Protein AF-A0A1G2E5H3-F1 (afdb_monomer_lite)

Radius of gyration: 29.63 Å; chains: 1; bounding box: 60×28×97 Å

Structure (mmCIF, N/CA/C/O backbone):
data_AF-A0A1G2E5H3-F1
#
_entry.id   AF-A0A1G2E5H3-F1
#
loop_
_atom_site.group_PDB
_atom_site.id
_atom_site.type_symbol
_atom_site.label_atom_id
_atom_site.label_alt_id
_atom_site.label_comp_id
_atom_site.label_asym_id
_atom_site.label_entity_id
_atom_site.label_seq_id
_atom_site.pdbx_PDB_ins_code
_atom_site.Cartn_x
_atom_site.Cartn_y
_atom_site.Cartn_z
_atom_site.occupancy
_atom_site.B_iso_or_equiv
_atom_site.auth_seq_id
_atom_site.auth_comp_id
_atom_site.auth_asym_id
_atom_site.auth_atom_id
_atom_site.pdbx_PDB_model_num
ATOM 1 N N . MET A 1 1 ? -44.544 -4.754 74.363 1.00 60.91 1 MET A N 1
ATOM 2 C CA . MET A 1 1 ? -44.853 -5.098 72.950 1.00 60.91 1 MET A CA 1
ATOM 3 C C . MET A 1 1 ? -44.364 -4.093 71.891 1.00 60.91 1 MET A C 1
ATOM 5 O O . MET A 1 1 ? -44.032 -4.536 70.801 1.00 60.91 1 MET A O 1
ATOM 9 N N . LYS A 1 2 ? -44.253 -2.777 72.150 1.00 63.22 2 LYS A N 1
ATOM 10 C CA . LYS A 1 2 ? -43.868 -1.785 71.112 1.00 63.22 2 LYS A CA 1
ATOM 11 C C . LYS A 1 2 ? -42.410 -1.867 70.602 1.00 63.22 2 LYS A C 1
ATOM 13 O O . LYS A 1 2 ? -42.143 -1.455 69.480 1.00 63.22 2 LYS A O 1
ATOM 18 N N . HIS A 1 3 ? -41.483 -2.448 71.367 1.00 60.97 3 HIS A N 1
ATOM 19 C CA . HIS A 1 3 ? -40.051 -2.457 71.022 1.00 60.97 3 HIS A CA 1
ATOM 20 C C . HIS A 1 3 ? -39.681 -3.390 69.845 1.00 60.97 3 HIS A C 1
ATOM 22 O O . HIS A 1 3 ? -38.728 -3.127 69.112 1.00 60.97 3 HIS A O 1
ATOM 28 N N . TRP A 1 4 ? -40.463 -4.451 69.621 1.00 65.88 4 TRP A N 1
ATOM 29 C CA . TRP A 1 4 ? -40.216 -5.444 68.565 1.00 65.88 4 TRP A CA 1
ATOM 30 C C . TRP A 1 4 ? -40.592 -4.954 67.160 1.00 65.88 4 TRP A C 1
ATOM 32 O O . TRP A 1 4 ? -39.987 -5.363 66.169 1.00 65.88 4 TRP A O 1
ATOM 42 N N . VAL A 1 5 ? -41.550 -4.028 67.060 1.00 73.25 5 VAL A N 1
ATOM 43 C CA . VAL A 1 5 ? -41.979 -3.447 65.777 1.00 73.25 5 VAL A CA 1
ATOM 44 C C . VAL A 1 5 ? -40.880 -2.565 65.172 1.00 73.25 5 VAL A C 1
ATOM 46 O O . VAL A 1 5 ? -40.705 -2.533 63.954 1.00 73.25 5 VAL A O 1
ATOM 49 N N . PHE A 1 6 ? -40.089 -1.899 66.017 1.00 72.25 6 PHE A N 1
ATOM 50 C CA . PHE A 1 6 ? -39.032 -0.990 65.576 1.00 72.25 6 PHE A CA 1
ATOM 51 C C . PHE A 1 6 ? -37.832 -1.737 64.968 1.00 72.25 6 PHE A C 1
ATOM 53 O O . PHE A 1 6 ? -37.361 -1.384 63.887 1.00 72.25 6 PHE A O 1
ATOM 60 N N . LEU A 1 7 ? -37.406 -2.838 65.598 1.00 72.88 7 LEU A N 1
ATOM 61 C CA . LEU A 1 7 ? -36.314 -3.695 65.112 1.00 72.88 7 LEU A CA 1
ATOM 62 C C . LEU A 1 7 ? -36.627 -4.331 63.750 1.00 72.88 7 LEU A C 1
ATOM 64 O O . LEU A 1 7 ? -35.770 -4.369 62.867 1.00 72.88 7 LEU A O 1
ATOM 68 N N . LYS A 1 8 ? -37.878 -4.754 63.535 1.00 69.38 8 LYS A N 1
ATOM 69 C CA . LYS A 1 8 ? -38.306 -5.359 62.264 1.00 69.38 8 LYS A CA 1
ATOM 70 C C . LYS A 1 8 ? -38.250 -4.363 61.095 1.00 69.38 8 LYS A C 1
ATOM 72 O O . LYS A 1 8 ? -37.912 -4.743 59.975 1.00 69.38 8 LYS A O 1
ATOM 77 N N . LYS A 1 9 ? -38.523 -3.079 61.359 1.00 72.81 9 LYS A N 1
ATOM 78 C CA . LYS A 1 9 ? -38.480 -2.006 60.352 1.00 72.81 9 LYS A CA 1
ATOM 79 C C . LYS A 1 9 ? -37.044 -1.658 59.938 1.00 72.81 9 LYS A C 1
ATOM 81 O O . LYS A 1 9 ? -36.787 -1.468 58.752 1.00 72.81 9 LYS A O 1
ATOM 86 N N . TYR A 1 10 ? -36.103 -1.654 60.885 1.00 73.75 10 TYR A N 1
ATOM 87 C CA . TYR A 1 10 ? -34.678 -1.445 60.593 1.00 73.75 10 TYR A CA 1
ATOM 88 C C . TYR A 1 10 ? -34.069 -2.583 59.768 1.00 73.75 10 TYR A C 1
ATOM 90 O O . TYR A 1 10 ? -33.309 -2.328 58.834 1.00 73.75 10 TYR A O 1
ATOM 98 N N . PHE A 1 11 ? -34.444 -3.832 60.056 1.00 74.19 11 PHE A N 1
ATOM 99 C CA . PHE A 1 11 ? -33.918 -4.989 59.328 1.00 74.19 11 PHE A CA 1
ATOM 100 C C . PHE A 1 11 ? -34.360 -5.006 57.853 1.00 74.19 11 PHE A C 1
ATOM 102 O O . PHE A 1 11 ? -33.565 -5.310 56.963 1.00 74.19 11 PHE A O 1
ATOM 109 N N . LEU A 1 12 ? -35.604 -4.597 57.575 1.00 76.75 12 LEU A N 1
ATOM 110 C CA . LEU A 1 12 ? -36.112 -4.450 56.206 1.00 76.75 12 LEU A CA 1
ATOM 111 C C . LEU A 1 12 ? -35.406 -3.328 55.434 1.00 76.75 12 LEU A C 1
ATOM 113 O O . LEU A 1 12 ? -35.085 -3.505 54.260 1.00 76.75 12 LEU A O 1
ATOM 117 N N . LEU A 1 13 ? -35.116 -2.201 56.090 1.00 76.69 13 LEU A N 1
ATOM 118 C CA . LEU A 1 13 ? -34.391 -1.089 55.468 1.00 76.69 13 LEU A CA 1
ATOM 119 C C . LEU A 1 13 ? -32.944 -1.464 55.122 1.00 76.69 13 LEU A C 1
ATOM 121 O O . LEU A 1 13 ? -32.474 -1.125 54.038 1.00 76.69 13 LEU A O 1
ATOM 125 N N . LEU A 1 14 ? -32.263 -2.221 55.987 1.00 74.50 14 LEU A N 1
ATOM 126 C CA . LEU A 1 14 ? -30.912 -2.725 55.716 1.00 74.50 14 LEU A CA 1
ATOM 127 C C . LEU A 1 14 ? -30.889 -3.721 54.551 1.00 74.50 14 LEU A C 1
ATOM 129 O O . LEU A 1 14 ? -30.039 -3.610 53.667 1.00 74.50 14 LEU A O 1
ATOM 133 N N . GLY A 1 15 ? -31.843 -4.656 54.505 1.00 73.19 15 GLY A N 1
ATOM 134 C CA . GLY A 1 15 ? -31.967 -5.604 53.393 1.00 73.19 15 GLY A CA 1
ATOM 135 C C . GLY A 1 15 ? -32.239 -4.908 52.056 1.00 73.19 15 GLY A C 1
ATOM 136 O O . GLY A 1 15 ? -31.609 -5.225 51.044 1.00 73.19 15 GLY A O 1
ATOM 137 N N . PHE A 1 16 ? -33.122 -3.906 52.061 1.00 77.75 16 PHE A N 1
ATOM 138 C CA . PHE A 1 16 ? -33.448 -3.111 50.878 1.00 77.75 16 PHE A CA 1
ATOM 139 C C . PHE A 1 16 ? -32.255 -2.270 50.396 1.00 77.75 16 PHE A C 1
ATOM 141 O O . PHE A 1 16 ? -31.926 -2.284 49.208 1.00 77.75 16 PHE A O 1
ATOM 148 N N . TRP A 1 17 ? -31.545 -1.610 51.316 1.00 71.88 17 TRP A N 1
ATOM 149 C CA . TRP A 1 17 ? -30.350 -0.822 51.001 1.00 71.88 17 TRP A CA 1
ATOM 150 C C . TRP A 1 17 ? -29.225 -1.678 50.408 1.00 71.88 17 TRP A C 1
ATOM 152 O O . TRP A 1 17 ? -28.580 -1.287 49.431 1.00 71.88 17 TRP A O 1
ATOM 162 N N . ASN A 1 18 ? -29.017 -2.879 50.953 1.00 72.81 18 ASN A N 1
ATOM 163 C CA . ASN A 1 18 ? -27.986 -3.788 50.464 1.00 72.81 18 ASN A CA 1
ATOM 164 C C . ASN A 1 18 ? -28.300 -4.286 49.041 1.00 72.81 18 ASN A C 1
ATOM 166 O O . ASN A 1 18 ? -27.409 -4.370 48.196 1.00 72.81 18 ASN A O 1
ATOM 170 N N . ASN A 1 19 ? -29.577 -4.543 48.736 1.00 75.69 19 ASN A N 1
ATOM 171 C CA . ASN A 1 19 ? -30.001 -4.999 47.411 1.00 75.69 19 ASN A CA 1
ATOM 172 C C . ASN A 1 19 ? -29.838 -3.906 46.332 1.00 75.69 19 ASN A C 1
ATOM 174 O O . ASN A 1 19 ? -29.329 -4.176 45.241 1.00 75.69 19 ASN A O 1
ATOM 178 N N . ILE A 1 20 ? -30.170 -2.649 46.657 1.00 73.19 20 ILE A N 1
ATOM 179 C CA . ILE A 1 20 ? -29.982 -1.504 45.746 1.00 73.19 20 ILE A CA 1
ATOM 180 C C . ILE A 1 20 ? -28.505 -1.315 45.392 1.00 73.19 20 ILE A C 1
ATOM 182 O O . ILE A 1 20 ? -28.155 -1.173 44.216 1.00 73.19 20 ILE A O 1
ATOM 186 N N . ASN A 1 21 ? -27.622 -1.340 46.392 1.00 70.00 21 ASN A N 1
ATOM 187 C CA . ASN A 1 21 ? -26.196 -1.137 46.152 1.00 70.00 21 ASN A CA 1
ATOM 188 C C . ASN A 1 21 ? -25.587 -2.289 45.351 1.00 70.00 21 ASN A C 1
ATOM 190 O O . ASN A 1 21 ? -24.825 -2.041 44.416 1.00 70.00 21 ASN A O 1
ATOM 194 N N . LYS A 1 22 ? -25.988 -3.536 45.617 1.00 66.94 22 LYS A N 1
ATOM 195 C CA . LYS A 1 22 ? -25.499 -4.708 44.877 1.00 66.94 22 LYS A CA 1
ATOM 196 C C . LYS A 1 22 ? -25.818 -4.626 43.377 1.00 66.94 22 LYS A C 1
ATOM 198 O O . LYS A 1 22 ? -24.951 -4.900 42.547 1.00 66.94 22 LYS A O 1
ATOM 203 N N . GLY A 1 23 ? -27.020 -4.166 43.017 1.00 67.25 23 GLY A N 1
ATOM 204 C CA . GLY A 1 23 ? -27.403 -3.927 41.620 1.00 67.25 23 GLY A CA 1
ATOM 205 C C . GLY A 1 23 ? -26.596 -2.806 40.952 1.00 67.25 23 GLY A C 1
ATOM 206 O O . GLY A 1 23 ? -26.154 -2.949 39.809 1.00 67.25 23 GLY A O 1
ATOM 207 N N . ARG A 1 24 ? -26.346 -1.706 41.676 1.00 69.50 24 ARG A N 1
ATOM 208 C CA . ARG A 1 24 ? -25.569 -0.558 41.176 1.00 69.50 24 ARG A CA 1
ATOM 209 C C . ARG A 1 24 ? -24.103 -0.917 40.921 1.00 69.50 24 ARG A C 1
ATOM 211 O O . ARG A 1 24 ? -23.576 -0.579 39.862 1.00 69.50 24 ARG A O 1
ATOM 218 N N . PHE A 1 25 ? -23.476 -1.645 41.845 1.00 65.00 25 PHE A N 1
ATOM 219 C CA . PHE A 1 25 ? -22.088 -2.098 41.719 1.00 65.00 25 PHE A CA 1
ATOM 220 C C . PHE A 1 25 ? -21.905 -3.097 40.571 1.00 65.00 25 PHE A C 1
ATOM 222 O O . PHE A 1 25 ? -20.971 -2.951 39.783 1.00 65.00 25 PHE A O 1
ATOM 229 N N . ASN A 1 26 ? -22.826 -4.053 40.403 1.00 66.69 26 ASN A N 1
ATOM 230 C CA . ASN A 1 26 ? -22.768 -4.990 39.276 1.00 66.69 26 ASN A CA 1
ATOM 231 C C . ASN A 1 26 ? -22.908 -4.284 37.923 1.00 66.69 26 ASN A C 1
ATOM 233 O O . ASN A 1 26 ? -22.203 -4.628 36.973 1.00 66.69 26 ASN A O 1
ATOM 237 N N . LYS A 1 27 ? -23.781 -3.275 37.828 1.00 66.88 27 LYS A N 1
ATOM 238 C CA . LYS A 1 27 ? -23.958 -2.503 36.592 1.00 66.88 27 LYS A CA 1
ATOM 239 C C . LYS A 1 27 ? -22.704 -1.693 36.239 1.00 66.88 27 LYS A C 1
ATOM 241 O O . LYS A 1 27 ? -22.299 -1.702 35.080 1.00 66.88 27 LYS A O 1
ATOM 246 N N . PHE A 1 28 ? -22.065 -1.066 37.231 1.00 62.72 28 PHE A N 1
ATOM 247 C CA . PHE A 1 28 ? -20.824 -0.301 37.048 1.00 62.72 28 PHE A CA 1
ATOM 248 C C . PHE A 1 28 ? -19.621 -1.174 36.669 1.00 62.72 28 PHE A C 1
ATOM 250 O O . PHE A 1 28 ? -18.857 -0.819 35.774 1.00 62.72 28 PHE A O 1
ATOM 257 N N . ASN A 1 29 ? -19.449 -2.335 37.307 1.00 62.97 29 ASN A N 1
ATOM 258 C CA . ASN A 1 29 ? -18.356 -3.240 36.947 1.00 62.97 29 ASN A CA 1
ATOM 259 C C . ASN A 1 29 ? -18.541 -3.812 35.540 1.00 62.97 29 ASN A C 1
ATOM 261 O O . ASN A 1 29 ? -17.582 -3.880 34.775 1.00 62.97 29 ASN A O 1
ATOM 265 N N . LYS A 1 30 ? -19.775 -4.165 35.160 1.00 63.06 30 LYS A N 1
ATOM 266 C CA . LYS A 1 30 ? -20.053 -4.707 33.828 1.00 63.06 30 LYS A CA 1
ATOM 267 C C . LYS A 1 30 ? -19.774 -3.688 32.719 1.00 63.06 30 LYS A C 1
ATOM 269 O O . LYS A 1 30 ? -19.182 -4.067 31.713 1.00 63.06 30 LYS A O 1
ATOM 274 N N . SER A 1 31 ? -20.128 -2.410 32.901 1.00 62.09 31 SER A N 1
ATOM 275 C CA . SER A 1 31 ? -19.811 -1.369 31.910 1.00 62.09 31 SER A CA 1
ATOM 276 C C . SER A 1 31 ? -18.305 -1.121 31.798 1.00 62.09 31 SER A C 1
ATOM 278 O O . SER A 1 31 ? -17.779 -1.054 30.692 1.00 62.09 31 SER A O 1
ATOM 280 N N . LYS A 1 32 ? -17.591 -1.069 32.929 1.00 60.69 32 LYS A N 1
ATOM 281 C CA . LYS A 1 32 ? -16.145 -0.812 32.953 1.00 60.69 32 LYS A CA 1
ATOM 282 C C . LYS A 1 32 ? -15.331 -1.958 32.339 1.00 60.69 32 LYS A C 1
ATOM 284 O O . LYS A 1 32 ? -14.395 -1.711 31.587 1.00 60.69 32 LYS A O 1
ATOM 289 N N . ILE A 1 33 ? -15.705 -3.212 32.608 1.00 62.53 33 ILE A N 1
ATOM 290 C CA . ILE A 1 33 ? -15.067 -4.391 31.995 1.00 62.53 33 ILE A CA 1
ATOM 291 C C . ILE A 1 33 ? -15.296 -4.397 30.475 1.00 62.53 33 ILE A C 1
ATOM 293 O O . ILE A 1 33 ? -14.383 -4.712 29.712 1.00 62.53 33 ILE A O 1
ATOM 297 N N . MET A 1 34 ? -16.487 -3.990 30.026 1.00 59.69 34 MET A N 1
ATOM 298 C CA . MET A 1 34 ? -16.815 -3.893 28.603 1.00 59.69 34 MET A CA 1
ATOM 299 C C . MET A 1 34 ? -16.000 -2.787 27.900 1.00 59.69 34 MET A C 1
ATOM 301 O O . MET A 1 34 ? -15.466 -3.014 26.815 1.00 59.69 34 MET A O 1
ATOM 305 N N . GLU A 1 35 ? -15.795 -1.629 28.537 1.00 60.88 35 GLU A N 1
ATOM 306 C CA . GLU A 1 35 ? -14.919 -0.565 28.012 1.00 60.88 35 GLU A CA 1
ATOM 307 C C . GLU A 1 35 ? -13.438 -0.972 27.941 1.00 60.88 35 GLU A C 1
ATOM 309 O O . GLU A 1 35 ? -12.757 -0.662 26.960 1.00 60.88 35 GLU A O 1
ATOM 314 N N . ILE A 1 36 ? -12.926 -1.700 28.938 1.00 60.53 36 ILE A N 1
ATOM 315 C CA . ILE A 1 36 ? -11.531 -2.171 28.945 1.00 60.53 36 ILE A CA 1
ATOM 316 C C . ILE A 1 36 ? -11.300 -3.210 27.836 1.00 60.53 36 ILE A C 1
ATOM 318 O O . ILE A 1 36 ? -10.312 -3.116 27.105 1.00 60.53 36 ILE A O 1
ATOM 322 N N . GLY A 1 37 ? -12.233 -4.153 27.654 1.00 57.53 37 GLY A N 1
ATOM 323 C CA . GLY A 1 37 ? -12.156 -5.161 26.590 1.00 57.53 37 GLY A CA 1
ATOM 324 C C . GLY A 1 37 ? -12.135 -4.545 25.187 1.00 57.53 37 GLY A C 1
ATOM 325 O O . GLY A 1 37 ? -11.304 -4.915 24.360 1.00 57.53 37 GLY A O 1
ATOM 326 N N . THR A 1 38 ? -12.979 -3.539 24.932 1.00 59.44 38 THR A N 1
ATOM 327 C CA . THR A 1 38 ? -13.018 -2.856 23.623 1.00 59.44 38 THR A CA 1
ATOM 328 C C . THR A 1 38 ? -11.756 -2.040 23.315 1.00 59.44 38 THR A C 1
ATOM 330 O O . THR A 1 38 ? -11.362 -1.950 22.150 1.00 59.44 38 THR A O 1
ATOM 333 N N . ASN A 1 39 ? -11.084 -1.474 24.324 1.00 57.78 39 ASN A N 1
ATOM 334 C CA . ASN A 1 39 ? -9.827 -0.738 24.135 1.00 57.78 39 ASN A CA 1
ATOM 335 C C . ASN A 1 39 ? -8.630 -1.659 23.867 1.00 57.78 39 ASN A C 1
ATOM 337 O O . ASN A 1 39 ? -7.801 -1.341 23.013 1.00 57.78 39 ASN A O 1
ATOM 341 N N . LEU A 1 40 ? -8.563 -2.807 24.548 1.00 59.47 40 LEU A N 1
ATOM 342 C CA . LEU A 1 40 ? -7.546 -3.834 24.294 1.00 59.47 40 LEU A CA 1
ATOM 343 C C . LEU A 1 40 ? -7.712 -4.471 22.911 1.00 59.47 40 LEU A C 1
ATOM 345 O O . LEU A 1 40 ? -6.731 -4.728 22.216 1.00 59.47 40 LEU A O 1
ATOM 349 N N . GLU A 1 41 ? -8.954 -4.675 22.472 1.00 56.44 41 GLU A N 1
ATOM 350 C CA . GLU A 1 41 ? -9.214 -5.158 21.122 1.00 56.44 41 GLU A CA 1
ATOM 351 C C . GLU A 1 41 ? -8.847 -4.094 20.075 1.00 56.44 41 GLU A C 1
ATOM 353 O O . GLU A 1 41 ? -8.197 -4.397 19.082 1.00 56.44 41 GLU A O 1
ATOM 358 N N . LYS A 1 42 ? -9.186 -2.817 20.284 1.00 57.09 42 LYS A N 1
ATOM 359 C CA . LYS A 1 42 ? -8.783 -1.748 19.354 1.00 57.09 42 LYS A CA 1
ATOM 360 C C . LYS A 1 42 ? -7.266 -1.629 19.215 1.00 57.09 42 LYS A C 1
ATOM 362 O O . LYS A 1 42 ? -6.782 -1.448 18.097 1.00 57.09 42 LYS A O 1
ATOM 367 N N . SER A 1 43 ? -6.517 -1.716 20.314 1.00 59.56 43 SER A N 1
ATOM 368 C CA . SER A 1 43 ? -5.063 -1.534 20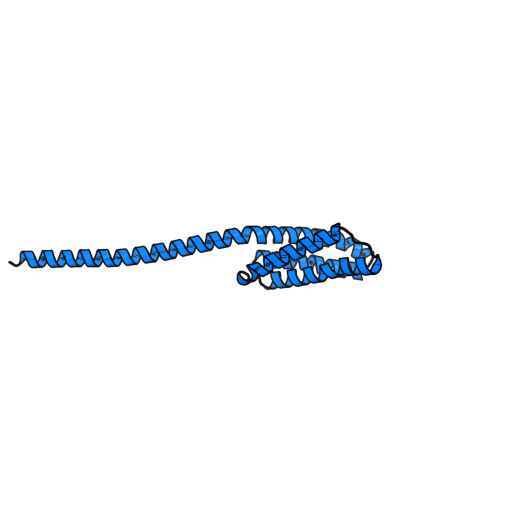.293 1.00 59.56 43 SER A CA 1
ATOM 369 C C . SER A 1 43 ? -4.332 -2.666 19.563 1.00 59.56 43 SER A C 1
ATOM 371 O O . SER A 1 43 ? -3.365 -2.389 18.850 1.00 59.56 43 SER A O 1
ATOM 373 N N . SER A 1 44 ? -4.825 -3.9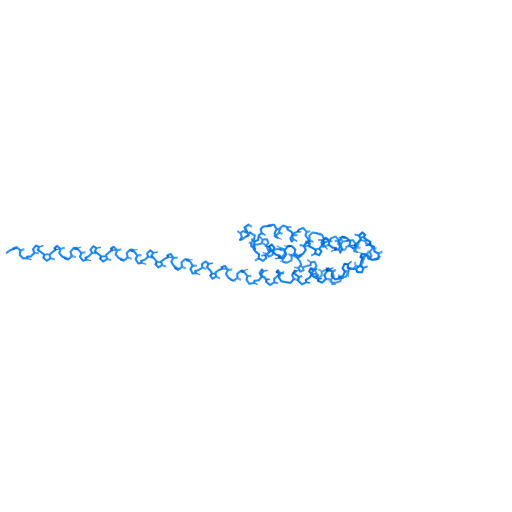07 19.647 1.00 60.97 44 SER A N 1
ATOM 374 C CA . SER A 1 44 ? -4.212 -5.062 18.975 1.00 60.97 44 SER A CA 1
ATOM 375 C C . SER A 1 44 ? -4.343 -5.021 17.448 1.00 60.97 44 SER A C 1
ATOM 377 O O . SER A 1 44 ? -3.436 -5.465 16.752 1.00 60.97 44 SER A O 1
ATOM 379 N N . PHE A 1 45 ? -5.417 -4.432 16.908 1.00 58.34 45 PHE A N 1
ATOM 380 C CA . PHE A 1 45 ? -5.597 -4.246 15.457 1.00 58.34 45 PHE A CA 1
ATOM 381 C C . PHE A 1 45 ? -5.013 -2.936 14.923 1.00 58.34 45 PHE A C 1
ATOM 383 O O . PHE A 1 45 ? -4.761 -2.809 13.725 1.00 58.34 45 PHE A O 1
ATOM 390 N N . LEU A 1 46 ? -4.801 -1.944 15.786 1.00 62.81 46 LEU A N 1
ATOM 391 C CA . LEU A 1 46 ? -4.152 -0.694 15.398 1.00 62.81 46 LEU A CA 1
ATOM 392 C C . LEU A 1 46 ? -2.658 -0.890 15.129 1.00 62.81 46 LEU A C 1
ATOM 394 O O . LEU A 1 46 ? -2.109 -0.180 14.288 1.00 62.81 46 LEU A O 1
ATOM 398 N N . SER A 1 47 ? -2.001 -1.845 15.796 1.00 75.19 47 SER A N 1
ATOM 399 C CA . SER A 1 47 ? -0.560 -2.054 15.630 1.00 75.19 47 SER A CA 1
ATOM 400 C C . SER A 1 47 ? -0.159 -2.535 14.222 1.00 75.19 47 SER A C 1
ATOM 402 O O . SER A 1 47 ? 0.740 -1.912 13.651 1.00 75.19 47 SER A O 1
ATOM 404 N N . PRO A 1 48 ? -0.830 -3.513 13.568 1.00 85.69 48 PRO A N 1
ATOM 405 C CA . PRO A 1 48 ? -0.407 -3.989 12.253 1.00 85.69 48 PRO A CA 1
ATOM 406 C C . PRO A 1 48 ? -0.785 -3.002 11.145 1.00 85.69 48 PRO A C 1
ATOM 408 O O . PRO A 1 48 ? 0.037 -2.708 10.282 1.00 85.69 48 PRO A O 1
ATOM 411 N N . VAL A 1 49 ? -1.986 -2.407 11.200 1.00 86.56 49 VAL A N 1
ATOM 412 C CA . VAL A 1 49 ? -2.411 -1.388 10.222 1.00 86.56 49 VAL A CA 1
ATOM 413 C C . VAL A 1 49 ? -1.493 -0.173 10.263 1.00 86.56 49 VAL A C 1
ATOM 415 O O . VAL A 1 49 ? -1.127 0.357 9.213 1.00 86.56 49 VAL A O 1
ATOM 418 N N . LYS A 1 50 ? -1.066 0.256 11.456 1.00 88.06 50 LYS A N 1
ATOM 419 C CA . LYS A 1 50 ? -0.107 1.354 11.603 1.00 88.06 50 LYS A CA 1
ATOM 420 C C . LYS A 1 50 ? 1.248 1.004 10.987 1.00 88.06 50 LYS A C 1
ATOM 422 O O . LYS A 1 50 ? 1.806 1.851 10.296 1.00 88.06 50 LYS A O 1
ATOM 427 N N . ASN A 1 51 ? 1.744 -0.219 11.182 1.00 90.44 51 ASN A N 1
ATOM 428 C CA . ASN A 1 51 ? 3.003 -0.665 10.580 1.00 90.44 51 ASN A CA 1
ATOM 429 C C . ASN A 1 51 ? 2.920 -0.693 9.048 1.00 90.44 51 ASN A C 1
ATOM 431 O O . ASN A 1 51 ? 3.790 -0.128 8.391 1.00 90.44 51 ASN A O 1
ATOM 435 N N . ILE A 1 52 ? 1.846 -1.256 8.481 1.00 90.25 52 ILE A N 1
ATOM 436 C CA . ILE A 1 52 ? 1.639 -1.270 7.022 1.00 90.25 52 ILE A CA 1
ATOM 437 C C . ILE A 1 52 ? 1.497 0.162 6.487 1.00 90.25 52 ILE A C 1
ATOM 439 O O . ILE A 1 52 ? 2.066 0.497 5.455 1.00 90.25 52 ILE A O 1
ATOM 443 N N . SER A 1 53 ? 0.809 1.046 7.216 1.00 90.69 53 SER A N 1
ATOM 444 C CA . SER A 1 53 ? 0.695 2.460 6.833 1.00 90.69 53 SER A CA 1
ATOM 445 C C . SER A 1 53 ? 2.063 3.149 6.792 1.00 90.69 53 SER A C 1
ATOM 447 O O . SER A 1 53 ? 2.341 3.901 5.864 1.00 90.69 53 SER A O 1
ATOM 449 N N . ILE A 1 54 ? 2.939 2.897 7.769 1.00 92.19 54 ILE A N 1
ATOM 450 C CA . ILE A 1 54 ? 4.307 3.440 7.769 1.00 92.19 54 ILE A CA 1
ATOM 451 C C . ILE A 1 54 ? 5.109 2.883 6.590 1.00 92.19 54 ILE A C 1
ATOM 453 O O . ILE A 1 54 ? 5.799 3.643 5.918 1.00 92.19 54 ILE A O 1
ATOM 457 N N . LEU A 1 55 ? 4.978 1.588 6.302 1.00 91.06 55 LEU A N 1
ATOM 458 C CA . LEU A 1 55 ? 5.643 0.951 5.167 1.00 91.06 55 LEU A CA 1
ATOM 459 C C . LEU A 1 55 ? 5.199 1.582 3.837 1.00 91.06 55 LEU A C 1
ATOM 461 O O . LEU A 1 55 ? 6.042 1.932 3.016 1.00 91.06 55 LEU A O 1
ATOM 465 N N . LEU A 1 56 ? 3.897 1.839 3.674 1.00 90.94 56 LEU A N 1
ATOM 466 C CA . LEU A 1 56 ? 3.343 2.570 2.528 1.00 90.94 56 LEU A CA 1
ATOM 467 C C . LEU A 1 56 ? 3.858 4.006 2.435 1.00 90.94 56 LEU A C 1
ATOM 469 O O . LEU A 1 56 ? 4.111 4.494 1.338 1.00 90.94 56 LEU A O 1
ATOM 473 N N . LEU A 1 57 ? 4.037 4.681 3.572 1.00 93.00 57 LEU A N 1
ATOM 474 C CA . LEU A 1 57 ? 4.594 6.032 3.604 1.00 93.00 57 LEU A CA 1
ATOM 475 C C . LEU A 1 57 ? 6.043 6.034 3.104 1.00 93.00 57 LEU A C 1
ATOM 477 O O . LEU A 1 57 ? 6.399 6.857 2.266 1.00 93.00 57 LEU A O 1
ATOM 481 N N . ILE A 1 58 ? 6.861 5.096 3.589 1.00 92.75 58 ILE A N 1
ATOM 482 C CA . ILE A 1 58 ? 8.258 4.951 3.167 1.00 92.75 58 ILE A CA 1
ATOM 483 C C . ILE A 1 58 ? 8.325 4.601 1.676 1.00 92.75 58 ILE A C 1
ATOM 485 O O . ILE A 1 58 ? 9.081 5.230 0.940 1.00 92.75 58 ILE A O 1
ATOM 489 N N . GLY A 1 59 ? 7.487 3.669 1.211 1.00 88.75 59 GLY A N 1
ATOM 490 C CA . GLY A 1 59 ? 7.383 3.317 -0.207 1.00 88.75 59 GLY A CA 1
ATOM 491 C C . GLY A 1 59 ? 6.949 4.493 -1.089 1.00 88.75 59 GLY A C 1
ATOM 492 O O . GLY A 1 59 ? 7.516 4.707 -2.160 1.00 88.75 59 GLY A O 1
ATOM 493 N N . GLY A 1 60 ? 6.001 5.309 -0.621 1.00 89.44 60 GLY A N 1
ATOM 494 C CA . GLY A 1 60 ? 5.559 6.522 -1.310 1.00 89.44 60 GLY A CA 1
ATOM 495 C C . GLY A 1 60 ? 6.643 7.602 -1.382 1.00 89.44 60 GLY A C 1
ATOM 496 O O . GLY A 1 60 ? 6.849 8.190 -2.440 1.00 89.44 60 GLY A O 1
ATOM 497 N N . ILE A 1 61 ? 7.394 7.822 -0.297 1.00 92.62 61 ILE A N 1
ATOM 498 C CA . ILE A 1 61 ? 8.537 8.752 -0.279 1.00 92.62 61 ILE A CA 1
ATOM 499 C C . ILE A 1 61 ? 9.654 8.259 -1.208 1.00 92.62 61 ILE A C 1
ATOM 501 O O . ILE A 1 61 ? 10.181 9.039 -1.996 1.00 92.62 61 ILE A O 1
ATOM 505 N N . GLY A 1 62 ? 9.984 6.965 -1.169 1.00 90.62 62 GLY A N 1
ATOM 506 C CA . GLY A 1 62 ? 10.945 6.373 -2.102 1.00 90.62 62 GLY A CA 1
ATOM 507 C C . GLY A 1 62 ? 10.504 6.549 -3.558 1.00 90.62 62 GLY A C 1
ATOM 508 O O . GLY A 1 62 ? 11.293 6.964 -4.404 1.00 90.62 62 GLY A O 1
ATOM 509 N N . SER A 1 63 ? 9.215 6.337 -3.835 1.00 87.81 63 SER A N 1
ATOM 510 C CA . SER A 1 63 ? 8.632 6.539 -5.166 1.00 87.81 63 SER A CA 1
ATOM 511 C C . SER A 1 63 ? 8.680 7.998 -5.624 1.00 87.81 63 SER A C 1
ATOM 513 O O . SER A 1 63 ? 8.911 8.239 -6.806 1.00 87.81 63 SER A O 1
ATOM 515 N N . LEU A 1 64 ? 8.516 8.970 -4.715 1.00 91.06 64 LEU A N 1
ATOM 516 C CA . LEU A 1 64 ? 8.677 10.398 -5.019 1.00 91.06 64 LEU A CA 1
ATOM 517 C C . LEU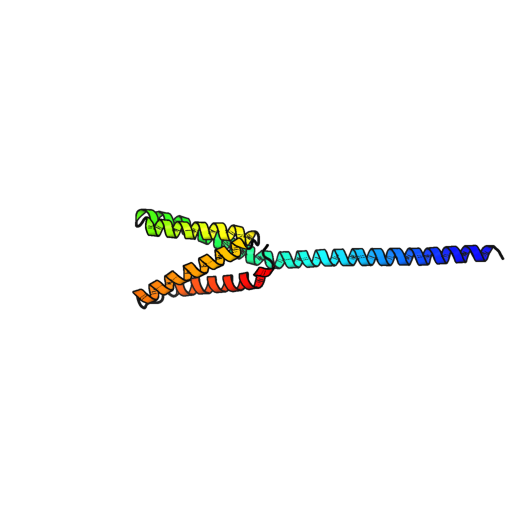 A 1 64 ? 10.103 10.729 -5.465 1.00 91.06 64 LEU A C 1
ATOM 519 O O . LEU A 1 64 ? 10.284 11.436 -6.452 1.00 91.06 64 LEU A O 1
ATOM 523 N N . ILE A 1 65 ? 11.107 10.203 -4.759 1.00 91.62 65 ILE A N 1
ATOM 524 C CA . ILE A 1 65 ? 12.519 10.412 -5.108 1.00 91.62 65 ILE A CA 1
ATOM 525 C C . ILE A 1 65 ? 12.797 9.842 -6.503 1.00 91.62 65 ILE A C 1
ATOM 527 O O . ILE A 1 65 ? 13.420 10.506 -7.329 1.00 91.62 65 ILE A O 1
ATOM 531 N N . MET A 1 66 ? 12.268 8.650 -6.791 1.00 86.56 66 MET A N 1
ATOM 532 C CA . MET A 1 66 ? 12.409 8.010 -8.100 1.00 86.56 66 MET A CA 1
ATOM 533 C C . MET A 1 66 ? 11.629 8.728 -9.207 1.00 86.56 66 MET A C 1
ATOM 535 O O . MET A 1 66 ? 12.015 8.632 -10.366 1.00 86.56 66 MET A O 1
ATOM 539 N N . ALA A 1 67 ? 10.567 9.474 -8.893 1.00 88.38 67 ALA A N 1
ATOM 540 C CA . ALA A 1 67 ? 9.795 10.213 -9.892 1.00 88.38 67 ALA A CA 1
ATOM 541 C C . ALA A 1 67 ? 10.578 11.390 -10.508 1.00 88.38 67 ALA A C 1
ATOM 543 O O . ALA A 1 67 ? 10.355 11.725 -11.671 1.00 88.38 67 ALA A O 1
ATOM 544 N N . LEU A 1 68 ? 11.513 11.994 -9.761 1.00 89.00 68 LEU A N 1
ATOM 545 C CA . LEU A 1 68 ? 12.323 13.127 -10.227 1.00 89.00 68 LEU A CA 1
ATOM 546 C C . LEU A 1 68 ? 13.110 12.829 -11.517 1.00 89.00 68 LEU A C 1
ATOM 548 O O . LEU A 1 68 ? 12.945 13.580 -12.479 1.00 89.00 68 LEU A O 1
ATOM 552 N N . PRO A 1 69 ? 13.919 11.752 -11.611 1.00 89.88 69 PRO A N 1
ATOM 553 C CA . PRO A 1 69 ? 14.604 11.423 -12.859 1.00 89.88 69 PRO A CA 1
ATOM 554 C C . PRO A 1 69 ? 13.629 11.064 -13.989 1.00 89.88 69 PRO A C 1
ATOM 556 O O . PRO A 1 69 ? 13.881 11.425 -15.139 1.00 89.88 69 PRO A O 1
ATOM 559 N N . TYR A 1 70 ? 12.488 10.427 -13.692 1.00 86.88 70 TYR A N 1
ATOM 560 C CA . TYR A 1 70 ? 11.485 10.128 -14.720 1.00 86.88 70 TYR A CA 1
ATOM 561 C C . TYR A 1 70 ? 10.875 11.388 -15.330 1.00 86.88 70 TYR A C 1
ATOM 563 O O . TYR A 1 70 ? 10.654 11.403 -16.534 1.00 86.88 70 TYR A O 1
ATOM 571 N N . LEU A 1 71 ? 10.659 12.457 -14.557 1.00 89.06 71 LEU A N 1
ATOM 572 C CA . LEU A 1 71 ? 10.158 13.728 -15.096 1.00 89.06 71 LEU A CA 1
ATOM 573 C C . LEU A 1 71 ? 11.096 14.351 -16.136 1.00 89.06 71 LEU A C 1
ATOM 575 O O . LEU A 1 71 ? 10.616 15.012 -17.055 1.00 89.06 71 LEU A O 1
ATOM 579 N N . ILE A 1 72 ? 12.406 14.123 -15.994 1.00 91.50 72 ILE A N 1
ATOM 580 C CA . ILE A 1 72 ? 13.433 14.616 -16.919 1.00 91.50 72 ILE A CA 1
ATOM 581 C C . ILE A 1 72 ? 13.455 13.773 -18.201 1.00 91.50 72 ILE A 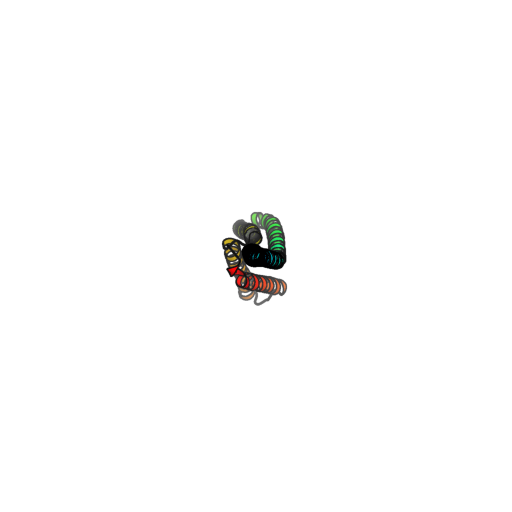C 1
ATOM 583 O O . ILE A 1 72 ? 13.551 14.324 -19.292 1.00 91.50 72 ILE A O 1
ATOM 587 N N . ILE A 1 73 ? 13.356 12.443 -18.080 1.00 91.56 73 ILE A N 1
ATOM 588 C CA . ILE A 1 73 ? 13.449 11.514 -19.222 1.00 91.56 73 ILE A CA 1
ATOM 589 C C . ILE A 1 73 ? 12.137 11.465 -20.017 1.00 91.56 73 ILE A C 1
ATOM 591 O O . ILE A 1 73 ? 12.139 11.464 -21.245 1.00 91.56 73 ILE A O 1
ATOM 595 N N . SER A 1 74 ? 11.005 11.388 -19.322 1.00 90.31 74 SER A N 1
ATOM 596 C CA . SER A 1 74 ? 9.674 11.305 -19.914 1.00 90.31 74 SER A CA 1
ATOM 597 C C . SER A 1 74 ? 8.651 11.925 -18.974 1.00 90.31 74 SER A C 1
ATOM 599 O O . SER A 1 74 ? 8.216 11.313 -17.997 1.00 90.31 74 SER A O 1
ATOM 601 N N . THR A 1 75 ? 8.210 13.139 -19.302 1.00 89.62 75 THR A N 1
ATOM 602 C CA . THR A 1 75 ? 7.244 13.886 -18.487 1.00 89.62 75 THR A CA 1
ATOM 603 C C . THR A 1 75 ? 5.964 13.089 -18.229 1.00 89.62 75 THR A C 1
ATOM 605 O O . THR A 1 75 ? 5.444 13.123 -17.117 1.00 89.62 75 THR A O 1
ATOM 608 N N . PHE A 1 76 ? 5.480 12.321 -19.212 1.00 87.38 76 PHE A N 1
ATOM 609 C CA . PHE A 1 76 ? 4.283 11.491 -19.052 1.00 87.38 76 PHE A CA 1
ATOM 610 C C . PHE A 1 76 ? 4.478 10.389 -17.999 1.00 87.38 76 PHE A C 1
ATOM 612 O O . PHE A 1 76 ? 3.668 10.268 -17.079 1.00 87.38 76 PHE A O 1
ATOM 619 N N . LEU A 1 77 ? 5.576 9.629 -18.084 1.00 83.88 77 LEU A N 1
ATOM 620 C CA . LEU A 1 77 ? 5.884 8.571 -17.115 1.00 83.88 77 LEU A CA 1
ATOM 621 C C . LEU A 1 77 ? 6.187 9.147 -15.726 1.00 83.88 77 LEU A C 1
ATOM 623 O O . LEU A 1 77 ? 5.726 8.606 -14.723 1.00 83.88 77 LEU A O 1
ATOM 627 N N . GLY A 1 78 ? 6.899 10.275 -15.660 1.00 87.88 78 GLY A N 1
ATOM 628 C CA . GLY A 1 78 ? 7.185 10.976 -14.408 1.00 87.88 78 GLY A CA 1
ATOM 629 C C . GLY A 1 78 ? 5.925 11.484 -13.706 1.00 87.88 78 GLY A C 1
ATOM 630 O O . GLY A 1 78 ? 5.791 11.317 -12.494 1.00 87.88 78 GLY A O 1
ATOM 631 N N . MET A 1 79 ? 4.965 12.038 -14.454 1.00 90.12 79 MET A N 1
ATOM 632 C CA . MET A 1 79 ? 3.670 12.466 -13.909 1.00 90.12 79 MET A CA 1
ATOM 633 C C . MET A 1 79 ? 2.851 11.283 -13.391 1.00 90.12 79 MET A C 1
ATOM 635 O O . MET A 1 79 ? 2.271 11.365 -12.309 1.00 90.12 79 MET A O 1
ATOM 639 N N . LEU A 1 80 ? 2.842 10.163 -14.117 1.00 87.31 80 LEU A N 1
ATOM 640 C CA . LEU A 1 80 ? 2.153 8.948 -13.687 1.00 87.31 80 LEU A CA 1
ATOM 641 C C . LEU A 1 80 ? 2.766 8.397 -12.388 1.00 87.31 80 LEU A C 1
ATOM 643 O O . LEU A 1 80 ? 2.041 8.118 -11.431 1.00 87.31 80 LEU A O 1
ATOM 647 N N . GLN A 1 81 ? 4.099 8.346 -12.305 1.00 87.88 81 GLN A N 1
ATOM 648 C CA . GLN A 1 81 ? 4.816 7.939 -11.096 1.00 87.88 81 GLN A CA 1
ATOM 649 C C . GLN A 1 81 ? 4.548 8.884 -9.913 1.00 87.88 81 GLN A C 1
ATOM 651 O O . GLN A 1 81 ? 4.369 8.426 -8.784 1.00 87.88 81 GLN A O 1
ATOM 656 N N . LEU A 1 82 ? 4.467 10.196 -10.158 1.00 90.94 82 LEU A N 1
ATOM 657 C CA . LEU A 1 82 ? 4.099 11.191 -9.147 1.00 90.94 82 LEU A CA 1
ATOM 658 C C . LEU A 1 82 ? 2.699 10.940 -8.581 1.00 90.94 82 LEU A C 1
ATOM 660 O O . LEU A 1 82 ? 2.518 10.963 -7.364 1.00 90.94 82 LEU A O 1
ATOM 664 N N . ILE A 1 83 ? 1.719 10.680 -9.450 1.00 90.44 83 ILE A N 1
ATOM 665 C CA . ILE A 1 83 ? 0.339 10.388 -9.041 1.00 90.44 83 ILE A CA 1
ATOM 666 C C . ILE A 1 83 ? 0.305 9.144 -8.151 1.00 90.44 83 ILE A C 1
ATOM 668 O O . ILE A 1 83 ? -0.330 9.170 -7.096 1.00 90.44 83 ILE A O 1
ATOM 672 N N . ILE A 1 84 ? 1.030 8.085 -8.524 1.00 88.25 84 ILE A N 1
ATOM 673 C CA . ILE A 1 84 ? 1.138 6.866 -7.712 1.00 88.25 84 ILE A CA 1
ATOM 674 C C . ILE A 1 84 ? 1.779 7.177 -6.356 1.00 88.25 84 ILE A C 1
ATOM 676 O O . ILE A 1 84 ? 1.249 6.780 -5.318 1.00 88.25 84 ILE A O 1
ATOM 680 N N . ALA A 1 85 ? 2.884 7.925 -6.338 1.00 90.81 85 ALA A N 1
ATOM 681 C CA . ALA A 1 85 ? 3.601 8.252 -5.111 1.00 90.81 85 ALA A CA 1
ATOM 682 C C . ALA A 1 85 ? 2.743 9.086 -4.141 1.00 90.81 85 ALA A C 1
ATOM 684 O O . ALA A 1 85 ? 2.647 8.771 -2.952 1.00 90.81 85 ALA A O 1
ATOM 685 N N . VAL A 1 86 ? 2.042 10.104 -4.650 1.00 92.62 86 VAL A N 1
ATOM 686 C CA . VAL A 1 86 ? 1.082 10.899 -3.868 1.00 92.62 86 VAL A CA 1
ATOM 687 C C . VAL A 1 86 ? -0.094 10.032 -3.410 1.00 92.62 86 VAL A C 1
ATOM 689 O O . VAL A 1 86 ? -0.529 10.138 -2.260 1.00 92.62 86 VAL A O 1
ATOM 692 N N . GLY A 1 87 ? -0.581 9.133 -4.266 1.00 91.38 87 GLY A N 1
ATOM 693 C CA . GLY A 1 87 ? -1.616 8.153 -3.940 1.00 91.38 87 GLY A CA 1
ATOM 694 C C . GLY A 1 87 ? -1.222 7.252 -2.768 1.00 91.38 87 GLY A C 1
ATOM 695 O O . GLY A 1 87 ? -2.000 7.088 -1.829 1.00 91.38 87 GLY A O 1
ATOM 696 N N . LEU A 1 88 ? 0.002 6.723 -2.763 1.00 91.25 88 LEU A N 1
ATOM 697 C CA . LEU A 1 88 ? 0.537 5.893 -1.678 1.00 91.25 88 LEU A CA 1
ATOM 698 C C . LEU A 1 88 ? 0.623 6.665 -0.356 1.00 91.25 88 LEU A C 1
ATOM 700 O O . LEU A 1 88 ? 0.191 6.171 0.689 1.00 91.25 88 LEU A O 1
ATOM 704 N N . ILE A 1 89 ? 1.124 7.902 -0.400 1.00 93.56 89 ILE A N 1
ATOM 705 C CA . ILE A 1 89 ? 1.267 8.759 0.785 1.00 93.56 89 ILE A CA 1
ATOM 706 C C . ILE A 1 89 ? -0.104 9.122 1.360 1.00 93.56 89 ILE A C 1
ATOM 708 O O . ILE A 1 89 ? -0.343 8.970 2.559 1.00 93.56 89 ILE A O 1
ATOM 712 N N . THR A 1 90 ? -1.031 9.573 0.516 1.00 93.56 90 THR A N 1
ATOM 713 C CA . THR A 1 90 ? -2.394 9.919 0.946 1.00 93.56 90 THR A CA 1
ATOM 714 C C . THR A 1 90 ? -3.116 8.698 1.515 1.00 93.56 90 THR A C 1
ATOM 716 O O . THR A 1 90 ? -3.674 8.768 2.613 1.00 93.56 90 THR A O 1
ATOM 719 N N . THR A 1 91 ? -3.019 7.552 0.840 1.00 93.12 91 THR A N 1
ATOM 720 C CA . THR A 1 91 ? -3.565 6.267 1.295 1.00 93.12 91 THR A CA 1
ATOM 721 C C . THR A 1 91 ? -3.004 5.853 2.654 1.00 93.12 91 THR A C 1
ATOM 723 O O . THR A 1 91 ? -3.772 5.466 3.536 1.00 93.12 91 THR A O 1
ATOM 726 N N . SER A 1 92 ? -1.696 6.009 2.879 1.00 93.12 92 SER A N 1
ATOM 727 C CA . SER A 1 92 ? -1.056 5.746 4.174 1.00 93.12 92 SER A CA 1
ATOM 728 C C . SER A 1 92 ? -1.705 6.544 5.312 1.00 93.12 92 SER A C 1
ATOM 730 O O . SER A 1 92 ? -2.053 5.983 6.357 1.00 93.12 92 SER A O 1
ATOM 732 N N . PHE A 1 93 ? -1.955 7.842 5.113 1.00 92.31 93 PHE A N 1
ATOM 733 C CA . PHE A 1 93 ? -2.637 8.661 6.119 1.00 92.31 93 PHE A CA 1
ATOM 734 C C . PHE A 1 93 ? -4.087 8.222 6.358 1.00 92.31 93 PHE A C 1
ATOM 736 O O . PHE A 1 93 ? -4.555 8.249 7.503 1.00 92.31 93 PHE A O 1
ATOM 743 N N . GLY A 1 94 ? -4.786 7.798 5.303 1.00 90.56 94 GLY A N 1
ATOM 744 C CA . GLY A 1 94 ? -6.138 7.249 5.395 1.00 90.56 94 GLY A CA 1
ATOM 745 C C . GLY A 1 94 ? -6.185 5.953 6.201 1.00 90.56 94 GLY A C 1
ATOM 746 O O . GLY A 1 94 ? -6.979 5.841 7.138 1.00 90.56 94 GLY A O 1
ATOM 747 N N . LEU A 1 95 ? -5.285 5.012 5.904 1.00 92.00 95 LEU A N 1
ATOM 748 C CA . LEU A 1 95 ? -5.160 3.733 6.607 1.00 92.00 95 LEU A CA 1
ATOM 749 C C . LEU A 1 95 ? -4.765 3.927 8.074 1.00 92.00 95 LEU A C 1
ATOM 751 O O . LEU A 1 95 ? -5.376 3.329 8.959 1.00 92.00 95 LEU A O 1
ATOM 755 N N . ARG A 1 96 ? -3.838 4.848 8.369 1.00 90.06 96 ARG A N 1
ATOM 756 C CA . ARG A 1 96 ? -3.432 5.173 9.746 1.00 90.06 96 ARG A CA 1
ATOM 757 C C . ARG A 1 96 ? -4.596 5.673 10.603 1.00 90.06 96 ARG A C 1
ATOM 759 O O . ARG A 1 96 ? -4.616 5.434 11.809 1.00 90.06 96 ARG A O 1
ATOM 766 N N . LYS A 1 97 ? -5.555 6.375 9.996 1.00 89.38 97 LYS A N 1
ATOM 767 C CA . LYS A 1 97 ? -6.779 6.856 10.656 1.00 89.38 97 LYS A CA 1
ATOM 768 C C . LYS A 1 97 ? -7.964 5.894 10.498 1.00 89.38 97 LYS A C 1
ATOM 770 O O . LYS A 1 97 ? -9.073 6.271 10.874 1.00 89.38 97 LYS A O 1
ATOM 775 N N . MET A 1 98 ? -7.742 4.689 9.957 1.00 89.25 98 MET A N 1
ATOM 776 C CA . MET A 1 98 ? -8.773 3.681 9.675 1.00 89.25 98 MET A CA 1
ATOM 777 C C . MET A 1 98 ? -9.965 4.275 8.905 1.00 89.25 98 MET A C 1
ATOM 779 O O . MET A 1 98 ? -11.122 4.044 9.248 1.00 89.25 98 MET A O 1
ATOM 783 N N . LYS A 1 99 ? -9.696 5.106 7.892 1.00 92.00 99 LYS A N 1
ATOM 784 C CA . LYS A 1 99 ? -10.737 5.742 7.075 1.00 92.00 99 LYS A CA 1
ATOM 785 C C . LYS A 1 99 ? -11.050 4.920 5.835 1.00 92.00 99 LYS A C 1
ATOM 787 O O . LYS A 1 99 ? -10.127 4.465 5.160 1.00 92.00 99 LYS A O 1
ATOM 792 N N . LYS A 1 100 ? -12.334 4.789 5.482 1.00 90.94 100 LYS A N 1
ATOM 793 C CA . LYS A 1 100 ? -12.761 3.991 4.311 1.00 90.94 100 LYS A CA 1
ATOM 794 C C . LYS A 1 100 ? -12.114 4.436 2.999 1.00 90.94 100 LYS A C 1
ATOM 796 O O . LYS A 1 100 ? -11.732 3.596 2.195 1.00 90.94 100 LYS A O 1
ATOM 801 N N . TRP A 1 101 ? -11.908 5.740 2.810 1.00 92.38 101 TRP A N 1
ATOM 802 C CA . TRP A 1 101 ? -11.226 6.257 1.618 1.00 92.38 101 TRP A CA 1
ATOM 803 C C . TRP A 1 101 ? -9.775 5.766 1.494 1.00 92.38 101 TRP A C 1
ATOM 805 O O . TRP A 1 101 ? -9.301 5.590 0.379 1.00 92.38 101 TRP A O 1
ATOM 815 N N . GLY A 1 102 ? -9.091 5.469 2.607 1.00 90.44 102 GLY A N 1
ATOM 816 C CA . GLY A 1 102 ? -7.765 4.845 2.581 1.00 90.44 102 GLY A CA 1
ATOM 817 C C . GLY A 1 102 ? -7.817 3.394 2.099 1.00 90.44 102 GLY A C 1
ATOM 818 O O . GLY A 1 102 ? -6.971 2.978 1.319 1.00 90.44 102 GLY A O 1
ATOM 819 N N . LEU A 1 103 ? -8.844 2.631 2.487 1.00 93.25 103 LEU A N 1
ATOM 820 C CA . LEU A 1 103 ? -9.053 1.270 1.977 1.00 93.25 103 LEU A CA 1
ATOM 821 C C . LEU A 1 103 ? -9.312 1.276 0.461 1.00 93.25 103 LEU A C 1
ATOM 823 O O . LEU A 1 103 ? -8.709 0.495 -0.276 1.00 93.25 103 LEU A O 1
ATOM 827 N N . TYR A 1 104 ? -10.186 2.170 -0.009 1.00 93.38 104 TYR A N 1
ATOM 828 C CA . TYR A 1 104 ? -10.486 2.299 -1.438 1.00 93.38 104 TYR A CA 1
ATOM 829 C C . TYR A 1 104 ? -9.276 2.796 -2.236 1.00 93.38 104 TYR A C 1
ATOM 831 O O . TYR A 1 104 ? -8.993 2.249 -3.297 1.00 93.38 104 TYR A O 1
ATOM 839 N N . GLY A 1 105 ? -8.521 3.760 -1.697 1.00 92.19 105 GLY A N 1
ATOM 840 C CA . GLY A 1 105 ? -7.270 4.231 -2.292 1.00 92.19 105 GLY A CA 1
ATOM 841 C C . GLY A 1 105 ? -6.244 3.109 -2.436 1.00 92.19 105 GLY A C 1
ATOM 842 O O . GLY A 1 105 ? -5.704 2.909 -3.520 1.00 92.19 105 GLY A O 1
ATOM 843 N N . TYR A 1 106 ? -6.059 2.299 -1.389 1.00 92.44 106 TYR A N 1
ATOM 844 C CA . TYR A 1 106 ? -5.168 1.140 -1.452 1.00 92.44 106 TYR A CA 1
ATOM 845 C C . TYR A 1 106 ? -5.629 0.103 -2.480 1.00 92.44 106 TYR A C 1
ATOM 847 O O . TYR A 1 106 ? -4.817 -0.433 -3.225 1.00 92.44 106 TYR A O 1
ATOM 855 N N . THR A 1 107 ? -6.940 -0.137 -2.567 1.00 92.44 107 THR A N 1
ATOM 856 C CA . THR A 1 107 ? -7.522 -1.050 -3.563 1.00 92.44 107 THR A CA 1
ATOM 857 C C . THR A 1 107 ? -7.238 -0.570 -4.986 1.00 92.44 107 THR A C 1
ATOM 859 O O . THR A 1 107 ? -6.828 -1.365 -5.826 1.00 92.44 107 THR A O 1
ATOM 862 N N . ALA A 1 108 ? -7.406 0.727 -5.256 1.00 91.19 108 ALA A N 1
ATOM 863 C CA . ALA A 1 108 ? -7.101 1.301 -6.561 1.00 91.19 108 ALA A CA 1
ATOM 864 C C . ALA A 1 108 ? -5.613 1.147 -6.910 1.00 91.19 108 ALA A C 1
ATOM 866 O O . ALA A 1 108 ? -5.290 0.715 -8.012 1.00 91.19 108 ALA A O 1
ATOM 867 N N . ILE A 1 109 ? -4.714 1.434 -5.963 1.00 89.25 109 ILE A N 1
ATOM 868 C CA . ILE A 1 109 ? -3.265 1.287 -6.163 1.00 89.25 109 ILE A CA 1
ATOM 869 C C . ILE A 1 109 ? -2.893 -0.169 -6.449 1.00 89.25 109 ILE A C 1
ATOM 871 O O . ILE A 1 109 ? -2.170 -0.419 -7.406 1.00 89.25 109 ILE A O 1
ATOM 875 N N . ALA A 1 110 ? -3.434 -1.125 -5.691 1.00 89.19 110 ALA A N 1
ATOM 876 C CA . ALA A 1 110 ? -3.186 -2.547 -5.917 1.00 89.19 110 ALA A CA 1
ATOM 877 C C . ALA A 1 110 ? -3.659 -3.003 -7.311 1.00 89.19 110 ALA A C 1
ATOM 879 O O . ALA A 1 110 ? -2.990 -3.796 -7.966 1.00 89.19 110 ALA A O 1
ATOM 880 N N . ILE A 1 111 ? -4.783 -2.471 -7.806 1.00 88.94 111 ILE A N 1
ATOM 881 C CA . ILE A 1 111 ? -5.239 -2.725 -9.181 1.00 88.94 111 ILE A CA 1
ATOM 882 C C . ILE A 1 111 ? -4.256 -2.128 -10.195 1.00 88.94 111 ILE A C 1
ATOM 884 O O . ILE A 1 111 ? -3.894 -2.799 -11.158 1.00 88.94 111 ILE A O 1
ATOM 888 N N . PHE A 1 112 ? -3.791 -0.895 -9.979 1.00 85.25 112 PHE A N 1
ATOM 889 C CA . PHE A 1 112 ? -2.790 -0.272 -10.849 1.00 85.25 112 PHE A CA 1
ATOM 890 C C . PHE A 1 112 ? -1.473 -1.055 -10.882 1.00 85.25 112 PHE A C 1
ATOM 892 O O . PHE A 1 112 ? -0.892 -1.231 -11.952 1.00 85.25 112 PHE A O 1
ATOM 899 N N . ALA A 1 113 ? -1.039 -1.580 -9.740 1.00 82.56 113 ALA A N 1
ATOM 900 C CA . ALA A 1 113 ? 0.179 -2.366 -9.626 1.00 82.56 113 ALA A CA 1
ATOM 901 C C . ALA A 1 113 ? 0.130 -3.682 -10.417 1.00 82.56 113 ALA A C 1
ATOM 903 O O . ALA A 1 113 ? 1.173 -4.155 -10.856 1.00 82.56 113 ALA A O 1
ATOM 904 N N . LEU A 1 114 ? -1.060 -4.241 -10.680 1.00 83.69 114 LEU A N 1
ATOM 905 C CA . LEU A 1 114 ? -1.216 -5.428 -11.529 1.00 83.69 114 LEU A CA 1
ATOM 906 C C . LEU A 1 114 ? -0.914 -5.156 -13.006 1.00 83.69 114 LEU A C 1
ATOM 908 O O . LEU A 1 114 ? -0.457 -6.059 -13.707 1.00 83.69 114 LEU A O 1
ATOM 912 N N . PHE A 1 115 ? -1.132 -3.932 -13.495 1.00 83.69 115 PHE A N 1
ATOM 913 C CA . PHE A 1 115 ? -0.912 -3.621 -14.910 1.00 83.69 115 PHE A CA 1
ATOM 914 C C . PHE A 1 115 ? 0.559 -3.713 -15.315 1.00 83.69 115 PHE A C 1
ATOM 916 O O . PHE A 1 115 ? 0.840 -4.126 -16.436 1.00 83.69 115 PHE A O 1
ATOM 923 N N . GLY A 1 116 ? 1.491 -3.374 -14.420 1.00 77.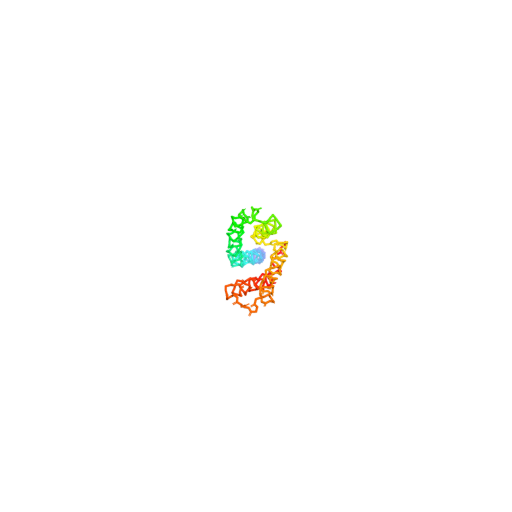75 116 GLY A N 1
ATOM 924 C CA . GLY A 1 116 ? 2.932 -3.439 -14.693 1.00 77.75 116 GLY A CA 1
ATOM 925 C C . GLY A 1 116 ? 3.411 -4.849 -15.072 1.00 77.75 116 GLY A C 1
ATOM 926 O O . GLY A 1 116 ? 3.865 -5.042 -16.199 1.00 77.75 116 GLY A O 1
ATOM 927 N N . PRO A 1 117 ? 3.262 -5.851 -14.187 1.00 79.69 117 PRO A N 1
ATOM 928 C CA . PRO A 1 117 ? 3.633 -7.233 -14.471 1.00 79.69 117 PRO A CA 1
ATOM 929 C C . PRO A 1 117 ? 2.873 -7.821 -15.660 1.00 79.69 117 PRO A C 1
ATOM 931 O O . PRO A 1 117 ? 3.471 -8.545 -16.449 1.00 79.69 117 PRO A O 1
ATOM 934 N N . ILE A 1 118 ? 1.580 -7.502 -15.822 1.00 83.75 118 ILE A N 1
ATOM 935 C CA . ILE A 1 118 ? 0.797 -7.954 -16.985 1.00 83.75 118 ILE A CA 1
ATOM 936 C C . ILE A 1 118 ? 1.416 -7.408 -18.275 1.00 83.75 118 ILE A C 1
ATOM 938 O O . ILE A 1 118 ? 1.664 -8.165 -19.209 1.00 83.75 118 ILE A O 1
ATOM 942 N N . TYR A 1 119 ? 1.711 -6.109 -18.324 1.00 82.94 119 TYR A N 1
ATOM 943 C CA . TYR A 1 119 ? 2.351 -5.482 -19.477 1.00 82.94 119 TYR A CA 1
ATOM 944 C C . TYR A 1 119 ? 3.742 -6.066 -19.750 1.00 82.94 119 TYR A C 1
ATOM 946 O O . TYR A 1 119 ? 4.073 -6.368 -20.898 1.00 82.94 119 TYR A O 1
ATOM 954 N N . TYR A 1 120 ? 4.549 -6.269 -18.707 1.00 80.62 120 TYR A N 1
ATOM 955 C CA . TYR A 1 120 ? 5.880 -6.860 -18.829 1.00 80.62 120 TYR A CA 1
ATOM 956 C C . TYR A 1 120 ? 5.820 -8.291 -19.372 1.00 80.62 120 TYR A C 1
ATOM 958 O O . TYR A 1 120 ? 6.539 -8.622 -20.316 1.00 80.62 120 TYR A O 1
ATOM 966 N N . PHE A 1 121 ? 4.913 -9.113 -18.841 1.00 83.94 121 PHE A N 1
ATOM 967 C CA . PHE A 1 121 ? 4.690 -10.476 -19.310 1.00 83.94 121 PHE A CA 1
ATOM 968 C C . PHE A 1 121 ? 4.248 -10.500 -20.779 1.00 83.94 121 PHE A C 1
ATOM 970 O O . PHE A 1 121 ? 4.801 -11.257 -21.571 1.00 83.94 121 PHE A O 1
ATOM 977 N N . LEU A 1 122 ? 3.316 -9.626 -21.175 1.00 86.06 122 LEU A N 1
ATOM 978 C CA . LEU A 1 122 ? 2.835 -9.537 -22.559 1.00 86.06 122 LEU A CA 1
ATOM 979 C C . LEU A 1 122 ? 3.916 -9.076 -23.549 1.00 86.06 122 LEU A C 1
ATOM 981 O O . LEU A 1 122 ? 3.931 -9.523 -24.693 1.00 86.06 122 LEU A O 1
ATOM 985 N N . THR A 1 123 ? 4.804 -8.171 -23.135 1.00 85.81 123 THR A N 1
ATOM 986 C CA . THR A 1 123 ? 5.816 -7.580 -24.028 1.00 85.81 123 THR A CA 1
ATOM 987 C C . THR A 1 123 ? 7.087 -8.412 -24.129 1.00 85.81 123 THR A C 1
ATOM 989 O O . THR A 1 123 ? 7.651 -8.539 -25.212 1.00 85.81 123 THR A O 1
ATOM 992 N N . SER A 1 124 ? 7.546 -8.989 -23.020 1.00 82.00 124 SER A N 1
ATOM 993 C CA . SER A 1 124 ? 8.850 -9.656 -22.942 1.00 82.00 124 SER A CA 1
ATOM 994 C C . SER A 1 124 ? 8.768 -11.170 -22.762 1.00 82.00 124 SER A C 1
ATOM 996 O O . SER A 1 124 ? 9.794 -11.835 -22.868 1.00 82.00 124 SER A O 1
ATOM 998 N N . HIS A 1 125 ? 7.579 -11.724 -22.479 1.00 79.25 125 HIS A N 1
ATOM 999 C CA . HIS A 1 125 ? 7.367 -13.131 -22.093 1.00 79.25 125 HIS A CA 1
ATOM 1000 C C . HIS A 1 125 ? 8.237 -13.589 -20.904 1.00 79.25 125 HIS A C 1
ATOM 1002 O O . HIS A 1 125 ? 8.315 -14.777 -20.594 1.00 79.25 125 HIS A O 1
ATOM 1008 N N . GLY A 1 126 ? 8.887 -12.640 -20.228 1.00 74.69 126 GLY A N 1
ATOM 1009 C CA . GLY A 1 126 ? 9.635 -12.838 -19.006 1.00 74.69 126 GLY A CA 1
ATOM 1010 C C . GLY A 1 126 ? 8.760 -12.554 -17.797 1.00 74.69 126 GLY A C 1
ATOM 1011 O O . GLY A 1 126 ? 7.757 -11.842 -17.867 1.00 74.69 126 GLY A O 1
ATOM 1012 N N . THR A 1 127 ? 9.180 -13.083 -16.654 1.00 71.44 127 THR A N 1
ATOM 1013 C CA . THR A 1 127 ? 8.575 -12.741 -15.369 1.00 71.44 127 THR A CA 1
ATOM 1014 C C . THR A 1 127 ? 9.681 -12.319 -14.428 1.00 71.44 127 THR A C 1
ATOM 1016 O O . THR A 1 127 ? 10.565 -13.111 -14.110 1.00 71.44 127 THR A O 1
ATOM 1019 N N . ASP A 1 128 ? 9.644 -11.060 -14.007 1.00 80.62 128 ASP A N 1
ATOM 1020 C CA . ASP A 1 128 ? 10.520 -10.573 -12.956 1.00 80.62 128 ASP A CA 1
ATOM 1021 C C . ASP A 1 128 ? 9.974 -11.060 -11.608 1.00 80.62 128 ASP A C 1
ATOM 1023 O O . ASP A 1 128 ? 8.899 -10.647 -11.157 1.00 80.62 128 ASP A O 1
ATOM 1027 N N . THR A 1 129 ? 10.713 -11.965 -10.966 1.00 83.44 129 THR A N 1
ATOM 1028 C CA . THR A 1 129 ? 10.364 -12.525 -9.657 1.00 83.44 129 THR A CA 1
ATOM 1029 C C . THR A 1 129 ? 10.132 -11.426 -8.620 1.00 83.44 129 THR A C 1
ATOM 1031 O O . THR A 1 129 ? 9.261 -11.573 -7.766 1.00 83.44 129 THR A O 1
ATOM 1034 N N . ILE A 1 130 ? 10.857 -10.304 -8.702 1.00 83.06 130 ILE A N 1
ATOM 1035 C CA . ILE A 1 130 ? 10.713 -9.188 -7.761 1.00 83.06 130 ILE A CA 1
ATOM 1036 C C . ILE A 1 130 ? 9.340 -8.525 -7.925 1.00 83.06 130 ILE A C 1
ATOM 1038 O O . ILE A 1 130 ? 8.664 -8.276 -6.925 1.00 83.06 130 ILE A O 1
ATOM 1042 N N . GLN A 1 131 ? 8.889 -8.309 -9.165 1.00 81.00 131 GLN A N 1
ATOM 1043 C CA . GLN A 1 131 ? 7.568 -7.734 -9.453 1.00 81.00 131 GLN A CA 1
ATOM 1044 C C . GLN A 1 131 ? 6.430 -8.672 -9.040 1.00 81.00 131 GLN A C 1
ATOM 1046 O O . GLN A 1 131 ? 5.417 -8.233 -8.497 1.00 81.00 131 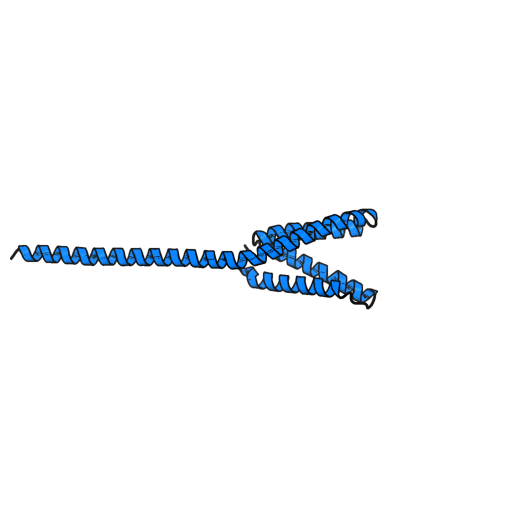GLN A O 1
ATOM 1051 N N . LEU A 1 132 ? 6.593 -9.980 -9.251 1.00 83.88 132 LEU A N 1
ATOM 1052 C CA . LEU A 1 132 ? 5.610 -10.963 -8.792 1.00 83.88 132 LEU A CA 1
ATOM 1053 C C . LEU A 1 132 ? 5.488 -10.973 -7.267 1.00 83.88 132 LEU A C 1
ATOM 1055 O O . LEU A 1 132 ? 4.377 -10.974 -6.736 1.00 83.88 132 LEU A O 1
ATOM 1059 N N . VAL A 1 133 ? 6.619 -10.958 -6.557 1.00 86.94 133 VAL A N 1
ATOM 1060 C CA . VAL A 1 133 ? 6.634 -10.932 -5.091 1.00 86.94 133 VAL A CA 1
ATOM 1061 C C . VAL A 1 133 ? 6.018 -9.636 -4.567 1.00 86.94 133 VAL A C 1
ATOM 1063 O O . VAL A 1 133 ? 5.224 -9.693 -3.629 1.00 86.94 133 VAL A O 1
ATOM 1066 N N . SER A 1 134 ? 6.315 -8.480 -5.172 1.00 84.19 134 SER A N 1
ATOM 1067 C CA . SER A 1 134 ? 5.740 -7.205 -4.727 1.00 84.19 134 SER A CA 1
ATOM 1068 C C . SER A 1 134 ? 4.217 -7.189 -4.865 1.00 84.19 134 SER A C 1
ATOM 1070 O O . SER A 1 134 ? 3.518 -6.831 -3.919 1.00 84.19 134 SER A O 1
ATOM 1072 N N . VAL A 1 135 ? 3.698 -7.663 -5.999 1.00 87.12 135 VAL A N 1
ATOM 1073 C CA . VAL A 1 135 ? 2.254 -7.772 -6.252 1.00 87.12 135 VAL A CA 1
ATOM 1074 C C . VAL A 1 135 ? 1.594 -8.759 -5.295 1.00 87.12 135 VAL A C 1
ATOM 1076 O O . VAL A 1 135 ? 0.536 -8.473 -4.738 1.00 87.12 135 VAL A O 1
ATOM 1079 N N . ALA A 1 136 ? 2.218 -9.915 -5.057 1.00 89.06 136 ALA A N 1
ATOM 1080 C CA . ALA A 1 136 ? 1.693 -10.900 -4.119 1.00 89.06 136 ALA A CA 1
ATOM 1081 C C . ALA A 1 136 ? 1.576 -10.321 -2.697 1.00 89.06 136 ALA A C 1
ATOM 1083 O O . ALA A 1 136 ? 0.556 -10.512 -2.032 1.00 89.06 136 ALA A O 1
ATOM 1084 N N . VAL A 1 137 ? 2.587 -9.570 -2.244 1.00 90.06 137 VAL A N 1
ATOM 1085 C CA . VAL A 1 137 ? 2.568 -8.883 -0.943 1.00 90.06 137 VAL A CA 1
ATOM 1086 C C . VAL A 1 137 ? 1.458 -7.829 -0.885 1.00 90.06 137 VAL A C 1
ATOM 1088 O O . VAL A 1 137 ? 0.733 -7.768 0.110 1.00 90.06 137 VAL A O 1
ATOM 1091 N N . GLU A 1 138 ? 1.265 -7.042 -1.945 1.00 89.44 138 GLU A N 1
ATOM 1092 C CA . GLU A 1 138 ? 0.174 -6.061 -2.003 1.00 89.44 138 GLU A CA 1
ATOM 1093 C C . GLU A 1 138 ? -1.209 -6.711 -1.936 1.00 89.44 138 GLU A C 1
ATOM 1095 O O . GLU A 1 138 ? -2.072 -6.258 -1.179 1.00 89.44 138 GLU A O 1
ATOM 1100 N N . ILE A 1 139 ? -1.423 -7.813 -2.659 1.00 91.19 139 ILE A N 1
ATOM 1101 C CA . ILE A 1 139 ? -2.686 -8.558 -2.609 1.00 91.19 139 ILE A CA 1
ATOM 1102 C C . ILE A 1 139 ? -2.927 -9.111 -1.199 1.00 91.19 139 ILE A C 1
ATOM 1104 O O . ILE A 1 139 ? -4.046 -9.025 -0.691 1.00 91.19 139 ILE A O 1
ATOM 1108 N N . LEU A 1 140 ? -1.898 -9.635 -0.524 1.00 92.19 140 LEU A N 1
ATOM 1109 C CA . LEU A 1 140 ? -2.025 -10.125 0.853 1.00 92.19 140 LEU A CA 1
ATOM 1110 C C . LEU A 1 140 ? -2.450 -9.012 1.821 1.00 92.19 140 LEU A C 1
ATOM 1112 O O . LEU A 1 140 ? -3.352 -9.217 2.639 1.00 92.19 140 LEU A O 1
ATOM 1116 N N . PHE A 1 141 ? -1.856 -7.821 1.711 1.00 91.44 141 PHE A N 1
ATOM 1117 C CA . PHE A 1 141 ? -2.281 -6.661 2.497 1.00 91.44 141 PHE A CA 1
ATOM 1118 C C . PHE A 1 141 ? -3.694 -6.205 2.138 1.00 91.44 141 PHE A C 1
ATOM 1120 O O . PHE A 1 141 ? -4.465 -5.860 3.035 1.00 91.44 141 PHE A O 1
ATOM 1127 N N . LEU A 1 142 ? -4.070 -6.257 0.861 1.00 93.25 142 LEU A N 1
ATOM 1128 C CA . LEU A 1 142 ? -5.410 -5.899 0.410 1.00 93.25 142 LEU A CA 1
ATOM 1129 C C . LEU A 1 142 ? -6.457 -6.830 1.029 1.00 93.25 142 LEU A C 1
ATOM 1131 O O . LEU A 1 142 ? -7.425 -6.358 1.626 1.00 93.25 142 LEU A O 1
ATOM 1135 N N . VAL A 1 143 ? -6.233 -8.144 0.960 1.00 93.50 143 VAL A N 1
ATOM 1136 C CA . VAL A 1 143 ? -7.099 -9.157 1.581 1.00 93.50 143 VAL A CA 1
ATOM 1137 C C . VAL A 1 143 ? -7.192 -8.933 3.091 1.00 93.50 143 VAL A C 1
ATOM 1139 O O . VAL A 1 143 ? -8.288 -8.971 3.658 1.00 93.50 143 VAL A O 1
ATOM 1142 N N . TYR A 1 144 ? -6.065 -8.644 3.749 1.00 91.81 144 TYR A N 1
ATOM 1143 C CA . TYR A 1 144 ? -6.045 -8.311 5.171 1.00 91.81 144 TYR A CA 1
ATOM 1144 C C . TYR A 1 144 ? -6.915 -7.086 5.483 1.00 91.81 144 TYR A C 1
ATOM 1146 O O . TYR A 1 144 ? -7.793 -7.165 6.345 1.00 91.81 144 TYR A O 1
ATOM 1154 N N . PHE A 1 145 ? -6.735 -5.975 4.764 1.00 91.31 145 PHE A N 1
ATOM 1155 C CA . PHE A 1 145 ? -7.504 -4.754 4.991 1.00 91.31 145 PHE A CA 1
ATOM 1156 C C . PHE A 1 145 ? -8.996 -4.933 4.706 1.00 91.31 145 PHE A C 1
ATOM 1158 O O . PHE A 1 145 ? -9.830 -4.439 5.467 1.00 91.31 145 PHE A O 1
ATOM 1165 N N . TRP A 1 146 ? -9.354 -5.701 3.678 1.00 92.75 146 TRP A N 1
ATOM 1166 C CA . TRP A 1 146 ? -10.749 -6.036 3.401 1.00 92.75 146 TRP A CA 1
ATOM 1167 C C . TRP A 1 146 ? -11.376 -6.890 4.502 1.00 92.75 146 TRP A C 1
ATOM 1169 O O . TRP A 1 146 ? -12.530 -6.655 4.874 1.00 92.75 146 TRP A O 1
ATOM 1179 N N . ARG A 1 147 ? -10.620 -7.812 5.109 1.00 91.94 147 ARG A N 1
ATOM 1180 C CA . ARG A 1 147 ? -11.096 -8.610 6.250 1.00 91.94 147 ARG A CA 1
ATOM 1181 C C . ARG A 1 147 ? -11.449 -7.745 7.461 1.00 91.94 147 ARG A C 1
ATOM 1183 O O . ARG A 1 147 ? -12.419 -8.037 8.158 1.00 91.94 147 ARG A O 1
ATOM 1190 N N . ILE A 1 148 ? -10.697 -6.672 7.703 1.00 90.69 148 ILE A N 1
ATOM 1191 C CA . ILE A 1 148 ? -10.956 -5.720 8.796 1.00 90.69 148 ILE A CA 1
ATOM 1192 C C . ILE A 1 148 ? -11.750 -4.478 8.356 1.00 90.69 148 ILE A C 1
ATOM 1194 O O . ILE A 1 148 ? -11.935 -3.566 9.160 1.00 90.69 148 ILE A O 1
ATOM 1198 N N . SER A 1 149 ? -12.287 -4.457 7.129 1.00 89.94 149 SER A N 1
ATOM 1199 C CA . SER A 1 149 ? -13.003 -3.313 6.533 1.00 89.94 149 SER A CA 1
ATOM 1200 C C . SER A 1 149 ? -14.146 -2.772 7.395 1.00 89.94 149 SER A C 1
ATOM 1202 O O . SER A 1 149 ? -14.352 -1.564 7.457 1.00 89.94 149 SER A O 1
ATOM 1204 N N . LYS A 1 150 ? -14.846 -3.639 8.140 1.00 87.81 150 LYS A N 1
ATOM 1205 C CA . LYS A 1 150 ? -15.926 -3.245 9.065 1.00 87.81 150 LYS A CA 1
ATOM 1206 C C . LYS A 1 150 ? -15.468 -2.296 10.181 1.00 87.81 150 LYS A C 1
ATOM 1208 O O . LYS A 1 150 ? -16.304 -1.624 10.772 1.00 87.81 150 LYS A O 1
ATOM 1213 N N . LYS A 1 151 ? -14.166 -2.254 10.492 1.00 84.25 151 LYS A N 1
ATOM 1214 C CA . LYS A 1 151 ? -13.579 -1.362 11.507 1.00 84.25 151 LYS A CA 1
ATOM 1215 C C . LYS A 1 151 ? -13.194 0.013 10.941 1.00 84.25 151 LYS A C 1
ATOM 1217 O O . LYS A 1 151 ? -12.825 0.891 11.719 1.00 84.25 151 LYS A O 1
ATOM 1222 N N . PHE A 1 152 ? -13.274 0.201 9.622 1.00 87.06 152 PHE A N 1
ATOM 1223 C CA . PHE A 1 152 ? -12.981 1.473 8.969 1.00 87.06 152 PHE A CA 1
ATOM 1224 C C . PHE A 1 152 ? -14.217 2.377 8.993 1.00 87.06 152 PHE A C 1
ATOM 1226 O O . PHE A 1 152 ? -15.309 1.947 8.613 1.00 87.06 152 PHE A O 1
ATOM 1233 N N . ASN A 1 153 ? -14.029 3.634 9.409 1.00 81.38 153 ASN A N 1
ATOM 1234 C CA . ASN A 1 153 ? -15.077 4.663 9.453 1.00 81.38 153 ASN A CA 1
ATOM 1235 C C . ASN A 1 153 ? -15.113 5.497 8.173 1.00 81.38 153 ASN A C 1
ATOM 1237 O O . ASN A 1 153 ? -14.039 5.982 7.734 1.00 81.38 153 ASN A O 1
#

Foldseek 3Di:
DVPVVVVVVVVVVVVVVVVVVVVVVVVVVVVVVVVVVVVVVVVVVLVVLLVVLVVLLVVLVVLLVVLVVVCVVPVVVSVVSNVLSVLSNVLSVLSNLLALVSLVSLVVSLVVLVVVQVVCCVPPVDGDPVSVVVSVVSVVVNVVCVVVNVVRD

Sequence (153 aa):
MKHWVFLKKYFLLLGFWNNINKGRFNKFNKSKIMEIGTNLEKSSFLSPVKNISILLLIGGIGSLIMALPYLIISTFLGMLQLIIAVGLITTSFGLRKMKKWGLYGYTAIAIFALFGPIYYFLTSHGTDTIQLVSVAVEILFLVYFWRISKKFN

Secondary structure (DSSP, 8-state):
-THHHHHHHHHHHHHHHHHHHHHHHHHHHHHHHHHHHHHHHHHHHHHHHHHHHHHHHHHHHHHHHHHHHHHHH-HHHHHHHHHHHHHHHHHHHHHHTT-HHHHHHHHHHHHHHHHHHHHHHHHHS---HHHHHHHHHHHHHHHHHHHTGGG--

Organism: NCBI:txid1801665

pLDDT: mean 81.69, std 11.32, range [56.44, 93.56]